Protein AF-A0A4U0H367-F1 (afdb_monomer)

Structure (mmCIF, N/CA/C/O backbone):
data_AF-A0A4U0H367-F1
#
_entry.id   AF-A0A4U0H367-F1
#
loop_
_atom_site.group_PDB
_atom_site.id
_atom_site.type_symbol
_atom_site.label_atom_id
_atom_site.label_alt_id
_atom_site.label_comp_id
_atom_site.label_asym_id
_atom_site.label_entity_id
_atom_site.label_seq_id
_atom_site.pdbx_PDB_ins_code
_atom_site.Cartn_x
_atom_site.Cartn_y
_atom_site.Cartn_z
_atom_site.occupancy
_atom_site.B_iso_or_equiv
_atom_site.auth_seq_id
_atom_site.auth_comp_id
_atom_site.auth_asym_id
_atom_site.auth_atom_id
_atom_site.pdbx_PDB_model_num
ATOM 1 N N . MET A 1 1 ? -7.160 -0.400 -4.058 1.00 61.91 1 MET A N 1
ATOM 2 C CA . MET A 1 1 ? -5.761 -0.245 -3.614 1.00 61.91 1 MET A CA 1
ATOM 3 C C . MET A 1 1 ? -5.530 -1.293 -2.558 1.00 61.91 1 MET A C 1
ATOM 5 O O . MET A 1 1 ? -6.478 -1.585 -1.842 1.00 61.91 1 MET A O 1
ATOM 9 N N . ASP A 1 2 ? -4.349 -1.895 -2.544 1.00 82.38 2 ASP A N 1
ATOM 10 C CA . ASP A 1 2 ? -4.017 -2.974 -1.615 1.00 82.38 2 ASP A CA 1
ATOM 11 C C . ASP A 1 2 ? -4.275 -2.581 -0.147 1.00 82.38 2 ASP A C 1
ATOM 13 O O . ASP A 1 2 ? -3.981 -1.441 0.242 1.00 82.38 2 ASP A O 1
ATOM 17 N N . GLY A 1 3 ? -4.864 -3.486 0.640 1.00 88.75 3 GLY A N 1
ATOM 18 C CA . GLY A 1 3 ? -5.212 -3.212 2.035 1.00 88.75 3 GLY A CA 1
ATOM 19 C C . GLY A 1 3 ? -6.108 -4.259 2.697 1.00 88.75 3 GLY A C 1
ATOM 20 O O . GLY A 1 3 ? -6.682 -5.137 2.052 1.00 88.75 3 GLY A O 1
ATOM 21 N N . ILE A 1 4 ? -6.248 -4.141 4.018 1.00 93.19 4 ILE A N 1
ATOM 22 C CA . ILE A 1 4 ? -7.105 -5.003 4.840 1.00 93.19 4 ILE A CA 1
ATOM 23 C C . ILE A 1 4 ? -8.343 -4.205 5.217 1.00 93.19 4 ILE A C 1
ATOM 25 O O . ILE A 1 4 ? -8.232 -3.071 5.674 1.00 93.19 4 ILE A O 1
ATOM 29 N N . TYR A 1 5 ? -9.514 -4.801 5.057 1.00 94.69 5 TYR A N 1
ATOM 30 C CA . TYR A 1 5 ? -10.788 -4.124 5.219 1.00 94.69 5 TYR A CA 1
ATOM 31 C C . TYR A 1 5 ? -11.747 -4.938 6.080 1.00 94.69 5 TYR A C 1
ATOM 33 O O . TYR A 1 5 ? -11.637 -6.157 6.216 1.00 94.69 5 TYR A O 1
ATOM 41 N N . GLY A 1 6 ? -12.705 -4.232 6.664 1.00 94.81 6 GLY A N 1
ATOM 42 C CA . GLY A 1 6 ? -13.828 -4.816 7.379 1.00 94.81 6 GLY A CA 1
ATOM 43 C C . GLY A 1 6 ? -15.004 -3.855 7.420 1.00 94.81 6 GLY A C 1
ATOM 44 O O . GLY A 1 6 ? -14.951 -2.752 6.873 1.00 94.81 6 GLY A O 1
ATOM 45 N N . VAL A 1 7 ? -16.067 -4.264 8.097 1.00 95.81 7 VAL A N 1
ATOM 46 C CA . VAL A 1 7 ? -17.251 -3.446 8.349 1.00 95.81 7 VAL A CA 1
ATOM 47 C C . VAL A 1 7 ? -17.346 -3.147 9.837 1.00 95.81 7 VAL A C 1
ATOM 49 O O . VAL A 1 7 ? -17.486 -4.061 10.649 1.00 95.81 7 VAL A O 1
ATOM 52 N N . TRP A 1 8 ? -17.321 -1.859 10.178 1.00 95.81 8 TRP A N 1
ATOM 53 C CA . TRP A 1 8 ? -17.529 -1.343 11.530 1.00 95.81 8 TRP A CA 1
ATOM 54 C C . TRP A 1 8 ? -18.630 -0.283 11.506 1.00 95.81 8 TRP A C 1
ATOM 56 O O . TRP A 1 8 ? -18.635 0.603 10.650 1.00 95.81 8 TRP A O 1
ATOM 66 N N . SER A 1 9 ? -19.601 -0.387 12.418 1.00 94.12 9 SER A N 1
ATOM 67 C CA . SER A 1 9 ? -20.759 0.523 12.485 1.00 94.12 9 SER A CA 1
ATOM 68 C C . SER A 1 9 ? -21.473 0.728 11.132 1.00 94.12 9 SER A C 1
ATOM 70 O O . SER A 1 9 ? -21.895 1.831 10.789 1.00 94.12 9 SER A O 1
ATOM 72 N N . GLY A 1 10 ? -21.582 -0.342 10.334 1.00 93.94 10 GLY A N 1
ATOM 73 C CA . GLY A 1 10 ? -22.240 -0.331 9.020 1.00 93.94 10 GLY A CA 1
ATOM 74 C C . GLY A 1 10 ? -21.447 0.341 7.892 1.00 93.94 10 GLY A C 1
ATOM 75 O O . GLY A 1 10 ? -22.004 0.566 6.820 1.00 93.94 10 GLY A O 1
ATOM 76 N N . ARG A 1 11 ? -20.167 0.670 8.105 1.00 93.38 11 ARG A N 1
ATOM 77 C CA . ARG A 1 11 ? -19.292 1.303 7.107 1.00 93.38 11 ARG A CA 1
ATOM 78 C C . ARG A 1 11 ? -18.082 0.421 6.832 1.00 93.38 11 ARG A C 1
ATOM 80 O O . ARG A 1 11 ? -17.543 -0.186 7.754 1.00 93.38 11 ARG A O 1
ATOM 87 N N . VAL A 1 12 ? -17.648 0.388 5.574 1.00 94.25 12 VAL A N 1
ATOM 88 C CA . VAL A 1 12 ? -16.370 -0.231 5.207 1.00 94.25 12 VAL A CA 1
ATOM 89 C C . VAL A 1 12 ? -15.244 0.635 5.762 1.00 94.25 12 VAL A C 1
ATOM 91 O O . VAL A 1 12 ? -15.233 1.848 5.553 1.00 94.25 12 VAL A O 1
ATOM 94 N N . VAL A 1 13 ? -14.321 0.006 6.479 1.00 94.88 13 VAL A N 1
ATOM 95 C CA . VAL A 1 13 ? -13.157 0.638 7.102 1.00 94.88 13 VAL A CA 1
ATOM 96 C C . VAL A 1 13 ? -11.895 -0.112 6.705 1.00 94.88 13 VAL A C 1
ATOM 98 O O . VAL A 1 13 ? -11.915 -1.335 6.565 1.00 94.88 13 VAL A O 1
ATOM 101 N N . GLU A 1 14 ? -10.797 0.619 6.536 1.00 95.19 14 GLU A N 1
ATOM 102 C CA . GLU A 1 14 ? -9.470 0.027 6.381 1.00 95.19 14 GLU A CA 1
ATOM 103 C C . GLU A 1 14 ? -8.886 -0.293 7.763 1.00 95.19 14 GLU A C 1
ATOM 105 O O . GLU A 1 14 ? -9.100 0.433 8.737 1.00 95.19 14 GLU A O 1
ATOM 110 N N . LEU A 1 15 ? -8.151 -1.394 7.856 1.00 95.25 15 LEU A N 1
ATOM 111 C CA . LEU A 1 15 ? -7.516 -1.896 9.063 1.00 95.25 15 LEU A CA 1
ATOM 112 C C . LEU A 1 15 ? -6.001 -1.807 8.924 1.00 95.25 15 LEU A C 1
ATOM 114 O O . LEU A 1 15 ? -5.425 -2.211 7.919 1.00 95.25 15 LEU A O 1
ATOM 118 N N . GLN A 1 16 ? -5.328 -1.352 9.981 1.00 92.56 16 GLN A N 1
ATOM 119 C CA . GLN A 1 16 ? -3.865 -1.258 9.991 1.00 92.56 16 GLN A CA 1
ATOM 120 C C . GLN A 1 16 ? -3.186 -2.627 9.861 1.00 92.56 16 GLN A C 1
ATOM 122 O O . GLN A 1 16 ? -2.077 -2.734 9.343 1.00 92.56 16 GLN A O 1
ATOM 127 N N . ARG A 1 17 ? -3.807 -3.662 10.426 1.00 89.25 17 ARG A N 1
ATOM 128 C CA . ARG A 1 17 ? -3.300 -5.032 10.431 1.00 89.25 17 ARG A CA 1
ATOM 129 C C . ARG A 1 17 ? -4.451 -6.010 10.593 1.00 89.25 17 ARG A C 1
ATOM 131 O O . ARG A 1 17 ? -5.453 -5.686 11.225 1.00 89.25 17 ARG A O 1
ATOM 138 N N . ARG A 1 18 ? -4.235 -7.231 10.108 1.00 86.00 18 ARG A N 1
ATOM 139 C CA . ARG A 1 18 ? -5.167 -8.351 10.267 1.00 86.00 18 ARG A CA 1
ATOM 140 C C . ARG A 1 18 ? -5.323 -8.763 11.726 1.00 86.00 18 ARG A C 1
ATOM 142 O O . ARG A 1 18 ? -6.430 -9.016 12.180 1.00 86.00 18 ARG A O 1
ATOM 149 N N . THR A 1 19 ? -4.204 -8.890 12.438 1.00 88.31 19 THR A N 1
ATOM 150 C CA . THR A 1 19 ? -4.210 -9.519 13.760 1.00 88.31 19 THR A CA 1
ATOM 151 C C . THR A 1 19 ? -4.570 -8.504 14.846 1.00 88.31 19 THR A C 1
ATOM 153 O O . THR A 1 19 ? -3.893 -7.474 14.967 1.00 88.31 19 THR A O 1
ATOM 156 N N . PRO A 1 20 ? -5.588 -8.790 15.669 1.00 90.50 20 PRO A N 1
ATOM 157 C CA . PRO A 1 20 ? -5.940 -7.952 16.801 1.00 90.50 20 PRO A CA 1
ATOM 158 C C . PRO A 1 20 ? -4.826 -7.948 17.854 1.00 90.50 20 PRO A C 1
ATOM 160 O O . PRO A 1 20 ? -4.043 -8.888 17.992 1.00 90.50 20 PRO A O 1
ATOM 163 N N . TYR A 1 21 ? -4.752 -6.869 18.628 1.00 90.81 21 TYR A N 1
ATOM 164 C CA . TYR A 1 21 ? -3.859 -6.753 19.778 1.00 90.81 21 TYR A CA 1
ATOM 165 C C . TYR A 1 21 ? -4.680 -6.441 21.011 1.00 90.81 21 TYR A C 1
ATOM 167 O O . TYR A 1 21 ? -5.392 -5.439 21.045 1.00 90.81 21 TYR A O 1
ATOM 175 N N . LEU A 1 22 ? -4.580 -7.313 22.015 1.00 92.94 22 LEU A N 1
ATOM 176 C CA . LEU A 1 22 ? -5.389 -7.235 23.233 1.00 92.94 22 LEU A CA 1
ATOM 177 C C . LEU A 1 22 ? -6.902 -7.166 22.921 1.00 92.94 22 LEU A C 1
ATOM 179 O O . LEU A 1 22 ? -7.621 -6.361 23.508 1.00 92.94 22 LEU A O 1
ATOM 183 N N . GLY A 1 23 ? -7.363 -7.981 21.960 1.00 93.81 23 GLY A N 1
ATOM 184 C CA . GLY A 1 23 ? -8.768 -8.057 21.527 1.00 93.81 23 GLY A CA 1
ATOM 185 C C . GLY A 1 23 ? -9.266 -6.839 20.743 1.00 93.81 23 GLY A C 1
ATOM 186 O O . GLY A 1 23 ? -10.474 -6.633 20.622 1.00 93.81 23 GLY A O 1
ATOM 187 N N . LYS A 1 24 ? -8.353 -5.986 20.258 1.00 96.31 24 LYS A N 1
ATOM 188 C CA . LYS A 1 24 ? -8.688 -4.774 19.505 1.00 96.31 24 LYS A CA 1
ATOM 189 C C . LYS A 1 24 ? -8.059 -4.762 18.124 1.00 96.31 24 LYS A C 1
ATOM 191 O O . LYS A 1 24 ? -6.879 -5.086 17.960 1.00 96.31 24 LYS A O 1
ATOM 196 N N . LEU A 1 25 ? -8.832 -4.285 17.160 1.00 96.50 25 LEU A N 1
ATOM 197 C CA . LEU A 1 25 ? -8.364 -3.912 15.835 1.00 96.50 25 LEU A CA 1
ATOM 198 C C . LEU A 1 25 ? -8.125 -2.401 15.777 1.00 96.50 25 LEU A C 1
ATOM 200 O O . LEU A 1 25 ? -8.721 -1.626 16.527 1.00 96.50 25 LEU A O 1
ATOM 204 N N . THR A 1 26 ? -7.228 -1.985 14.888 1.00 97.06 26 THR A N 1
ATOM 205 C CA . THR A 1 26 ? -6.993 -0.566 14.605 1.00 97.06 26 THR A CA 1
ATOM 206 C C . THR A 1 26 ? -7.577 -0.252 13.239 1.00 97.06 26 THR A C 1
ATOM 208 O O . THR A 1 26 ? -7.031 -0.711 12.234 1.00 97.06 26 THR A O 1
ATOM 211 N N . ILE A 1 27 ? -8.661 0.522 13.210 1.00 96.81 27 ILE A N 1
ATOM 212 C CA . ILE A 1 27 ? -9.196 1.097 11.973 1.00 96.81 27 ILE A CA 1
ATOM 213 C C . ILE A 1 27 ? -8.391 2.346 11.619 1.00 96.81 27 ILE A C 1
ATOM 215 O O . ILE A 1 27 ? -7.938 3.062 12.517 1.00 96.81 27 ILE A O 1
ATOM 219 N N . ILE A 1 28 ? -8.178 2.583 10.328 1.00 95.38 28 ILE A N 1
ATOM 220 C CA . ILE A 1 28 ? -7.350 3.676 9.820 1.00 95.38 28 ILE A CA 1
ATOM 221 C C . ILE A 1 28 ? -8.043 4.440 8.694 1.00 95.38 28 ILE A C 1
ATOM 223 O O . ILE A 1 28 ? -8.869 3.899 7.963 1.00 95.38 28 ILE A O 1
ATOM 227 N N . GLN A 1 29 ? -7.666 5.705 8.556 1.00 93.19 29 GLN A N 1
ATOM 228 C CA . GLN A 1 29 ? -7.949 6.538 7.396 1.00 93.19 29 GLN A CA 1
ATOM 229 C C . GLN A 1 29 ? -6.702 7.367 7.100 1.00 93.19 29 GLN A C 1
ATOM 231 O O . GLN A 1 29 ? -6.219 8.100 7.964 1.00 93.19 29 GLN A O 1
ATOM 236 N N . ASP A 1 30 ? -6.178 7.253 5.885 1.00 90.12 30 ASP A N 1
ATOM 237 C CA . ASP A 1 30 ? -5.068 8.084 5.434 1.00 90.12 30 A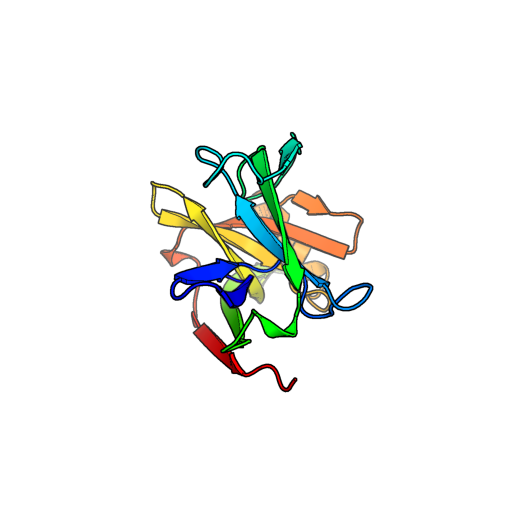SP A CA 1
ATOM 238 C C . ASP A 1 30 ? -5.616 9.369 4.792 1.00 90.12 30 ASP A C 1
ATOM 240 O O . ASP A 1 30 ? -6.363 9.328 3.814 1.00 90.12 30 ASP A O 1
ATOM 244 N N . GLY A 1 31 ? -5.241 10.511 5.368 1.00 86.62 31 GLY A N 1
ATOM 245 C CA . GLY A 1 31 ? -5.568 11.840 4.862 1.00 86.62 31 GLY A CA 1
ATOM 246 C C . GLY A 1 31 ? -6.980 12.318 5.194 1.00 86.62 31 GLY A C 1
ATOM 247 O O . GLY A 1 31 ? -7.763 11.651 5.875 1.00 86.62 31 GLY A O 1
ATOM 248 N N . GLY A 1 32 ? -7.287 13.514 4.685 1.00 87.50 32 GLY A N 1
ATOM 249 C CA . GLY A 1 32 ? -8.522 14.223 5.004 1.00 87.50 32 GLY A CA 1
ATOM 250 C C . GLY A 1 32 ? -8.554 14.721 6.448 1.00 87.50 32 GLY A C 1
ATOM 251 O O . GLY A 1 32 ? -7.519 14.876 7.089 1.00 87.50 32 GLY A O 1
ATOM 252 N N . GLU A 1 33 ? -9.763 14.989 6.929 1.00 90.38 33 GLU A N 1
ATOM 253 C CA . GLU A 1 33 ? -10.023 15.312 8.330 1.00 90.38 33 GLU A CA 1
ATOM 254 C C . GLU A 1 33 ? -10.338 14.031 9.120 1.00 90.38 33 GLU A C 1
ATOM 256 O O . GLU A 1 33 ? -10.884 13.074 8.547 1.00 90.38 33 GLU A O 1
ATOM 261 N N . PRO A 1 34 ? -10.052 14.000 10.436 1.00 90.25 34 PRO A N 1
ATOM 262 C CA . PRO A 1 34 ? -10.440 12.883 11.282 1.00 90.25 34 PRO A CA 1
ATOM 263 C C . PRO A 1 34 ? -11.965 12.674 11.220 1.00 90.25 34 PRO A C 1
ATOM 265 O O . PRO A 1 34 ? -12.718 13.645 11.334 1.00 90.25 34 PRO A O 1
ATOM 268 N N . PRO A 1 35 ? -12.448 11.423 11.079 1.00 90.06 35 PRO A N 1
ATOM 269 C CA . PRO A 1 35 ? -13.882 11.145 10.952 1.00 90.06 35 PRO A CA 1
ATOM 270 C C . PRO A 1 35 ? -14.733 11.646 12.125 1.00 90.06 35 PRO A C 1
ATOM 272 O O . PRO A 1 35 ? -15.900 11.993 11.936 1.00 90.06 35 PRO A O 1
ATOM 275 N N . SER A 1 36 ? -14.160 11.653 13.330 1.00 90.19 36 SER A N 1
ATOM 276 C CA . SER A 1 36 ? -14.816 12.067 14.571 1.00 90.19 36 SER A CA 1
ATOM 277 C C . SER A 1 36 ? -13.786 12.329 15.690 1.00 90.19 36 SER A C 1
ATOM 279 O O . SER A 1 36 ? -12.629 11.919 15.560 1.00 90.19 36 SER A O 1
ATOM 281 N N . PRO A 1 37 ? -14.159 13.030 16.783 1.00 92.69 37 PRO A N 1
ATOM 282 C CA . PRO A 1 37 ? -13.217 13.486 17.817 1.00 92.69 37 PRO A CA 1
ATOM 283 C C . PRO A 1 37 ? -12.465 12.385 18.577 1.00 92.69 37 PRO A C 1
ATOM 285 O O . PRO A 1 37 ? -11.433 12.656 19.182 1.00 92.69 37 PRO A O 1
ATOM 288 N N . GLU A 1 38 ? -12.980 11.157 18.590 1.00 94.38 38 GLU A N 1
ATOM 289 C CA . GLU A 1 38 ? -12.340 10.000 19.221 1.00 94.38 38 GLU A CA 1
ATOM 290 C C . GLU A 1 38 ? -11.145 9.447 18.429 1.00 94.38 38 GLU A C 1
ATOM 292 O O . GLU A 1 38 ? -10.361 8.662 18.969 1.00 94.38 38 GLU A O 1
ATOM 297 N N . TRP A 1 39 ? -10.986 9.847 17.165 1.00 96.44 39 TRP A N 1
ATOM 298 C CA . TRP A 1 39 ? -9.864 9.422 16.337 1.00 96.44 39 TRP A CA 1
ATOM 299 C C . TRP A 1 39 ? -8.587 10.149 16.737 1.00 96.44 39 TRP A C 1
ATOM 301 O O . TRP A 1 39 ? -8.550 11.363 16.927 1.00 96.44 39 TRP A O 1
ATOM 311 N N . SER A 1 40 ? -7.505 9.387 16.821 1.00 96.81 40 SER A N 1
ATOM 312 C CA . SER A 1 40 ? -6.162 9.918 17.025 1.00 96.81 40 SER A CA 1
ATOM 313 C C . SER A 1 40 ? -5.468 10.139 15.682 1.00 96.81 40 SER A C 1
ATOM 315 O O . SER A 1 40 ? -5.750 9.437 14.714 1.00 96.81 40 SER A O 1
ATOM 317 N N . THR A 1 41 ? -4.528 11.084 15.625 1.00 95.56 41 THR A N 1
ATOM 318 C CA . THR A 1 41 ? -3.774 11.410 14.403 1.00 95.56 41 THR A CA 1
ATOM 319 C C . THR A 1 41 ? -2.288 11.147 14.607 1.00 95.56 41 THR A C 1
ATOM 321 O O . THR A 1 41 ? -1.713 11.547 15.618 1.00 95.56 41 THR A O 1
ATOM 324 N N . LEU A 1 42 ? -1.668 10.488 13.631 1.00 93.31 42 LEU A N 1
ATOM 325 C CA . LEU A 1 42 ? -0.220 10.372 13.491 1.00 93.31 42 LEU A CA 1
ATOM 326 C C . LEU A 1 42 ? 0.231 11.123 12.242 1.00 93.31 42 LEU A C 1
ATOM 328 O O . LEU A 1 42 ? -0.441 11.090 11.209 1.00 93.31 42 LEU A O 1
ATOM 332 N N . GLU A 1 43 ? 1.394 11.757 12.345 1.00 92.31 43 GLU A N 1
ATOM 333 C CA . GLU A 1 43 ? 2.078 12.390 11.227 1.00 92.31 43 GLU A CA 1
ATOM 334 C C . GLU A 1 43 ? 3.306 11.563 10.846 1.00 92.31 43 GLU A C 1
ATOM 336 O O . GLU A 1 43 ? 4.172 11.260 11.669 1.00 92.31 43 GLU A O 1
ATOM 341 N N . PHE A 1 44 ? 3.362 11.193 9.576 1.00 87.38 44 PHE A N 1
ATOM 342 C CA . PHE A 1 44 ? 4.417 10.408 8.967 1.00 87.38 44 PHE A CA 1
ATOM 343 C C . PHE A 1 44 ? 4.901 11.151 7.715 1.00 87.38 44 PHE A C 1
ATOM 345 O O . PHE A 1 44 ? 4.357 10.937 6.630 1.00 87.38 44 PHE A O 1
ATOM 352 N N . PRO A 1 45 ? 5.908 12.031 7.830 1.00 76.50 45 PRO A N 1
ATOM 353 C CA . PRO A 1 45 ? 6.269 12.960 6.757 1.00 76.50 45 PRO A CA 1
ATOM 35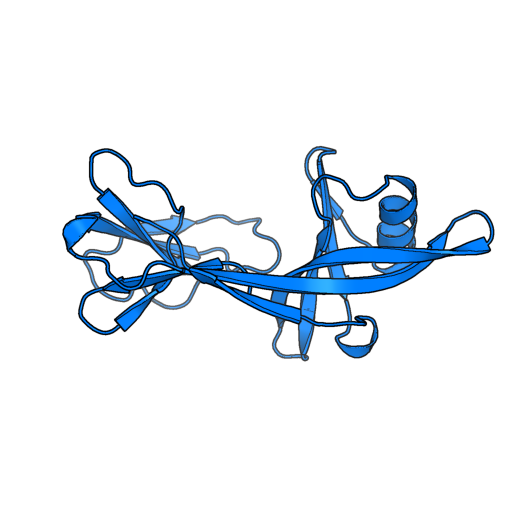4 C C . PRO A 1 45 ? 6.725 12.270 5.461 1.00 76.50 45 PRO A C 1
ATOM 356 O O . PRO A 1 45 ? 6.565 12.833 4.385 1.00 76.50 45 PRO A O 1
ATOM 359 N N . ASN A 1 46 ? 7.234 11.036 5.547 1.00 78.19 46 ASN A N 1
ATOM 360 C CA . ASN A 1 46 ? 7.792 10.297 4.415 1.00 78.19 46 ASN A CA 1
ATOM 361 C C . ASN A 1 46 ? 7.013 8.998 4.178 1.00 78.19 46 ASN A C 1
ATOM 363 O O . ASN A 1 46 ? 7.472 7.916 4.548 1.00 78.19 46 ASN A O 1
ATOM 367 N N . ARG A 1 47 ? 5.813 9.097 3.594 1.00 82.38 47 ARG A N 1
ATOM 368 C CA . ARG A 1 47 ? 5.019 7.925 3.204 1.00 82.38 47 ARG A CA 1
ATOM 369 C C . ARG A 1 47 ? 4.803 7.883 1.705 1.00 82.38 47 ARG A C 1
ATOM 371 O O . ARG A 1 47 ? 4.058 8.679 1.144 1.00 82.38 47 ARG A O 1
ATOM 378 N N . PHE A 1 48 ? 5.436 6.910 1.068 1.00 87.31 48 PHE A N 1
ATOM 379 C CA . PHE A 1 48 ? 5.259 6.685 -0.353 1.00 87.31 48 PHE A CA 1
ATOM 380 C C . PHE A 1 48 ? 3.811 6.282 -0.679 1.00 87.31 48 PHE A C 1
ATOM 382 O O . PHE A 1 48 ? 3.207 5.478 0.032 1.00 87.31 48 PHE A O 1
ATOM 389 N N . GLY A 1 49 ? 3.237 6.879 -1.729 1.00 83.12 49 GLY A N 1
ATOM 390 C CA . GLY A 1 49 ? 1.877 6.582 -2.197 1.00 83.12 49 GLY A CA 1
ATOM 391 C C . GLY A 1 49 ? 0.751 6.884 -1.195 1.00 83.12 49 GLY A C 1
ATOM 392 O O . GLY A 1 49 ? -0.383 6.463 -1.408 1.00 83.12 49 GLY A O 1
ATOM 393 N N . ARG A 1 50 ? 1.028 7.575 -0.082 1.00 83.50 50 ARG A N 1
ATOM 394 C CA . ARG A 1 50 ? 0.058 7.839 0.992 1.00 83.50 50 ARG A CA 1
ATOM 395 C C . ARG A 1 50 ? 0.221 9.265 1.512 1.00 83.50 50 ARG A C 1
ATOM 397 O O . ARG A 1 50 ? 1.254 9.900 1.335 1.00 83.50 50 ARG A O 1
ATOM 404 N N . THR A 1 51 ? -0.804 9.775 2.181 1.00 85.31 51 THR A N 1
ATOM 405 C CA . THR A 1 51 ? -0.755 11.100 2.807 1.00 85.31 51 THR A CA 1
ATOM 406 C C . THR A 1 51 ? 0.111 11.087 4.075 1.00 85.31 51 THR A C 1
ATOM 408 O O . THR A 1 51 ? 0.195 10.052 4.751 1.00 85.31 51 THR A O 1
ATOM 411 N N . PRO A 1 52 ? 0.692 12.238 4.468 1.00 87.19 52 PRO A N 1
ATOM 412 C CA . PRO A 1 52 ? 1.455 12.344 5.712 1.00 87.19 52 PRO A CA 1
ATOM 413 C C . PRO A 1 52 ? 0.625 12.050 6.962 1.00 87.19 52 PRO A C 1
ATOM 415 O O . PRO A 1 52 ? 1.138 11.524 7.944 1.00 87.19 52 PRO A O 1
ATOM 418 N N . PHE A 1 53 ? -0.671 12.356 6.926 1.00 91.44 53 PHE A N 1
ATOM 419 C CA . PHE A 1 53 ? -1.569 12.144 8.053 1.00 91.44 53 PHE A CA 1
ATOM 420 C C . PHE A 1 53 ? -2.242 10.779 7.979 1.00 91.44 53 PHE A C 1
ATOM 422 O O . PHE A 1 53 ? -2.784 10.400 6.937 1.00 91.44 53 PHE A O 1
ATOM 429 N N . ARG A 1 54 ? -2.228 10.072 9.109 1.00 93.56 54 ARG A N 1
ATOM 430 C CA . ARG A 1 54 ? -3.023 8.871 9.359 1.00 93.56 54 ARG A CA 1
ATOM 431 C C . ARG A 1 54 ? -3.884 9.094 10.588 1.00 93.56 54 ARG A C 1
ATOM 433 O O . ARG A 1 54 ? -3.358 9.290 11.684 1.00 93.56 54 ARG A O 1
ATOM 440 N N . HIS A 1 55 ? -5.189 8.989 10.415 1.00 95.88 55 HIS A N 1
ATOM 441 C CA . HIS A 1 55 ? -6.139 8.919 11.512 1.00 95.88 55 HIS A CA 1
ATOM 442 C C . HIS A 1 55 ? -6.361 7.459 11.887 1.00 95.88 55 HIS A C 1
ATOM 444 O O . HIS A 1 55 ? -6.427 6.596 11.010 1.00 95.88 55 HIS A O 1
ATOM 450 N N . TYR A 1 56 ? -6.466 7.168 13.180 1.00 96.75 56 TYR A N 1
ATOM 451 C CA . TYR A 1 56 ? -6.735 5.820 13.661 1.00 96.75 56 TYR A CA 1
ATOM 452 C C . TYR A 1 56 ? -7.657 5.795 14.880 1.00 96.75 56 TYR A C 1
ATOM 454 O O . TYR A 1 56 ? -7.681 6.725 15.690 1.00 96.75 56 TYR A O 1
ATOM 462 N N . LEU A 1 57 ? -8.382 4.688 15.024 1.00 97.00 57 LEU A N 1
ATOM 463 C CA . LEU A 1 57 ? -9.212 4.386 16.186 1.00 97.00 57 LEU A CA 1
ATOM 464 C C . LEU A 1 57 ? -9.051 2.907 16.559 1.00 97.00 57 LEU A C 1
ATOM 466 O O . LEU A 1 57 ? -8.970 2.033 15.696 1.00 97.00 57 LEU A O 1
ATOM 470 N N . HIS A 1 58 ? -8.990 2.617 17.858 1.00 96.94 58 HIS A N 1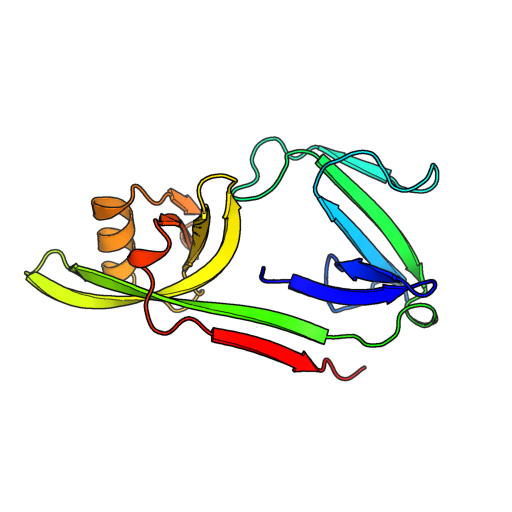
ATOM 471 C CA . HIS A 1 58 ? -8.982 1.243 18.355 1.00 96.94 58 HIS A CA 1
ATOM 472 C C . HIS A 1 58 ? -10.400 0.797 18.688 1.00 96.94 58 HIS A C 1
ATOM 474 O O . HIS A 1 58 ? -11.040 1.387 19.558 1.00 96.94 58 HIS A O 1
ATOM 480 N N . VAL A 1 59 ? -10.847 -0.285 18.061 1.00 96.38 59 VAL A N 1
ATOM 481 C CA . VAL A 1 59 ? -12.188 -0.852 18.250 1.00 96.38 59 VAL A CA 1
ATOM 482 C C . VAL A 1 59 ? -12.081 -2.306 18.711 1.00 96.38 59 VAL A C 1
ATOM 484 O O . VAL A 1 59 ? -11.111 -2.982 18.349 1.00 96.38 59 VAL A O 1
ATOM 487 N N . PRO A 1 60 ? -13.017 -2.813 19.533 1.00 96.56 60 PRO A N 1
ATOM 488 C CA . PRO A 1 60 ? -13.084 -4.238 19.835 1.00 96.56 60 PRO A CA 1
ATOM 489 C C . PRO A 1 60 ? -13.184 -5.061 18.549 1.00 96.56 60 PRO A C 1
ATOM 491 O O . PRO A 1 60 ? -13.941 -4.713 17.646 1.00 96.56 60 PRO A O 1
ATOM 494 N N . GLU A 1 61 ? -12.447 -6.168 18.466 1.00 94.88 61 GLU A N 1
ATOM 495 C CA . GLU A 1 61 ? -12.493 -7.043 17.284 1.00 94.88 61 GLU A CA 1
ATOM 496 C C . GLU A 1 61 ? -13.907 -7.569 17.007 1.00 94.88 61 GLU A C 1
ATOM 498 O O . GLU A 1 61 ? -14.306 -7.692 15.856 1.00 94.88 61 GLU A O 1
ATOM 503 N N . SER A 1 62 ? -14.698 -7.786 18.064 1.00 94.75 62 SER A N 1
ATOM 504 C CA . SER A 1 62 ? -16.076 -8.271 17.980 1.00 94.75 62 SER A CA 1
ATOM 505 C C . SER A 1 62 ? -17.048 -7.275 17.342 1.00 94.75 62 SER A C 1
ATOM 507 O O . SER A 1 62 ? -18.177 -7.647 17.036 1.00 94.75 62 SER A O 1
ATOM 509 N N . GLU A 1 63 ? -16.652 -6.011 17.178 1.00 96.12 63 GLU A N 1
ATOM 510 C CA . GLU A 1 63 ? -17.446 -4.987 16.487 1.00 96.12 63 GLU A CA 1
ATOM 511 C C . GLU A 1 63 ? -17.124 -4.889 14.992 1.00 96.12 63 GLU A C 1
ATOM 513 O O . GLU A 1 63 ? -17.797 -4.153 14.266 1.00 96.12 63 GLU A O 1
ATOM 518 N N . VAL A 1 64 ? -16.097 -5.604 14.527 1.00 95.12 64 VAL A N 1
ATOM 519 C CA . VAL A 1 64 ? -15.687 -5.621 13.125 1.00 95.12 64 VAL A CA 1
ATOM 520 C C . VAL A 1 64 ? -16.122 -6.937 12.496 1.00 95.12 64 VAL A C 1
ATOM 522 O O . VAL A 1 64 ? -15.850 -8.020 13.004 1.00 95.12 64 VAL A O 1
ATOM 525 N N . SER A 1 65 ? -16.810 -6.838 11.367 1.00 94.44 65 SER A N 1
ATOM 526 C CA . SER A 1 65 ? -17.283 -7.984 10.584 1.00 94.44 65 SER A CA 1
ATOM 527 C C . SER A 1 65 ? -16.739 -7.927 9.159 1.00 94.44 65 SER A C 1
ATOM 529 O O . SER A 1 65 ? -16.084 -6.952 8.797 1.00 94.44 65 SER A O 1
ATOM 531 N N . ASP A 1 66 ? -17.003 -8.962 8.356 1.00 93.06 66 ASP A N 1
ATOM 532 C CA . ASP A 1 66 ? -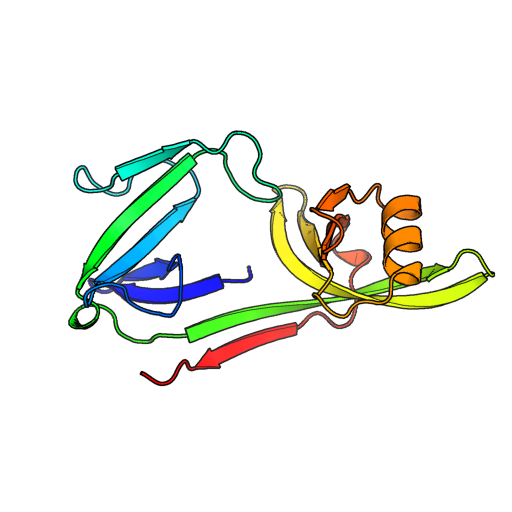16.621 -9.008 6.937 1.00 93.06 66 ASP A CA 1
ATOM 533 C C . ASP A 1 66 ? -15.122 -8.735 6.710 1.00 93.06 66 ASP A C 1
ATOM 535 O O . ASP A 1 66 ? -14.750 -7.899 5.892 1.00 93.06 66 ASP A O 1
ATOM 539 N N . LEU A 1 67 ? -14.249 -9.383 7.490 1.00 92.75 67 LEU A N 1
ATOM 540 C CA . LEU A 1 67 ? -12.802 -9.196 7.374 1.00 92.75 67 LEU A CA 1
ATOM 541 C C . LEU A 1 67 ? -12.275 -9.802 6.072 1.00 92.75 67 LEU A C 1
ATOM 543 O O . LEU A 1 67 ? -12.370 -11.007 5.844 1.00 92.75 67 LEU A O 1
ATOM 547 N N . HIS A 1 68 ? -11.650 -8.969 5.251 1.00 92.50 68 HIS A N 1
ATOM 548 C CA . HIS A 1 68 ? -11.068 -9.382 3.982 1.00 92.50 68 HIS A CA 1
ATOM 549 C C . HIS A 1 68 ? -9.829 -8.558 3.648 1.00 92.50 68 HIS A C 1
ATOM 551 O O . HIS A 1 68 ? -9.622 -7.454 4.145 1.00 92.50 68 HIS A O 1
ATOM 557 N N . GLU A 1 69 ? -8.996 -9.103 2.779 1.00 91.62 69 GLU A N 1
ATOM 558 C CA . GLU A 1 69 ? -7.859 -8.419 2.181 1.00 91.62 69 GLU A CA 1
ATOM 559 C C . GLU A 1 69 ? -8.171 -8.171 0.708 1.00 91.62 69 GLU A C 1
ATOM 561 O O . GLU A 1 69 ? -8.705 -9.044 0.021 1.00 91.62 69 GLU A O 1
ATOM 566 N N . ILE A 1 70 ? -7.882 -6.969 0.223 1.00 90.75 70 ILE A N 1
ATOM 567 C CA . ILE A 1 70 ? -7.894 -6.669 -1.203 1.00 90.75 70 ILE A CA 1
ATOM 568 C C . ILE A 1 70 ? -6.443 -6.638 -1.637 1.00 90.75 70 ILE A C 1
ATOM 570 O O . ILE A 1 70 ? -5.746 -5.703 -1.269 1.00 90.75 70 ILE A O 1
ATOM 574 N N . ALA A 1 71 ? -6.028 -7.611 -2.444 1.00 90.56 71 ALA A N 1
ATOM 575 C CA . ALA A 1 71 ? -4.711 -7.637 -3.063 1.00 90.56 71 ALA A CA 1
ATOM 576 C C . ALA A 1 71 ? -4.804 -7.096 -4.492 1.00 90.56 71 ALA A C 1
ATOM 578 O O . ALA A 1 71 ? -5.554 -7.627 -5.315 1.00 90.56 71 ALA A O 1
ATOM 579 N N . ALA A 1 72 ? -4.057 -6.035 -4.802 1.00 92.81 72 ALA A N 1
ATOM 580 C CA . ALA A 1 72 ? -3.967 -5.483 -6.153 1.00 92.81 72 ALA A CA 1
ATOM 581 C C . ALA A 1 72 ? -2.553 -5.688 -6.700 1.00 92.81 72 ALA A C 1
ATOM 583 O O . ALA A 1 72 ? -1.590 -5.176 -6.136 1.00 92.81 72 ALA A O 1
ATOM 584 N N . THR A 1 73 ? -2.423 -6.439 -7.792 1.00 94.12 73 THR A N 1
ATOM 585 C CA . THR A 1 73 ? -1.122 -6.832 -8.348 1.00 94.12 73 THR A CA 1
ATOM 586 C C . THR A 1 73 ? -1.081 -6.679 -9.863 1.00 94.12 73 THR A C 1
ATOM 588 O O . THR A 1 73 ? -2.116 -6.607 -10.527 1.00 94.12 73 THR A O 1
ATOM 591 N N . GLY A 1 74 ? 0.128 -6.644 -10.413 1.00 95.19 74 GLY A N 1
ATOM 592 C CA . GLY A 1 74 ? 0.359 -6.704 -11.851 1.00 95.19 74 GLY A CA 1
ATOM 593 C C . GLY A 1 74 ? 1.830 -6.894 -12.182 1.00 95.19 74 GLY A C 1
ATOM 594 O O . GLY A 1 74 ? 2.648 -7.161 -11.296 1.00 95.19 74 GLY A O 1
ATOM 595 N N . TYR A 1 75 ? 2.150 -6.746 -13.463 1.00 96.69 75 TYR A N 1
ATOM 596 C CA . TYR A 1 75 ? 3.503 -6.898 -13.983 1.00 96.69 75 TYR A CA 1
ATOM 597 C C . TYR A 1 75 ? 3.940 -5.656 -14.746 1.00 96.69 75 TYR A C 1
ATOM 599 O O . TYR A 1 75 ? 3.176 -5.124 -15.552 1.00 96.69 75 TYR A O 1
ATOM 607 N N . VAL A 1 76 ? 5.182 -5.235 -14.525 1.00 96.62 76 VAL A N 1
ATOM 608 C CA . VAL A 1 76 ? 5.852 -4.193 -15.310 1.00 96.62 76 VAL A CA 1
ATOM 609 C C . VAL A 1 76 ? 6.818 -4.888 -16.277 1.00 96.62 76 VAL A C 1
ATOM 611 O O . VAL A 1 76 ? 7.808 -5.465 -15.816 1.00 96.62 76 VAL A O 1
ATOM 614 N N . PRO A 1 77 ? 6.532 -4.913 -17.592 1.00 96.38 77 PRO A N 1
ATOM 615 C CA . PRO A 1 77 ? 7.471 -5.400 -18.597 1.00 96.38 77 PRO A CA 1
ATOM 616 C C . PRO A 1 77 ? 8.669 -4.455 -18.692 1.00 96.38 77 PRO A C 1
ATOM 618 O O . PRO A 1 77 ? 8.486 -3.243 -18.767 1.00 96.38 77 PRO A O 1
ATOM 621 N N . LEU A 1 78 ? 9.880 -5.004 -18.678 1.00 95.38 78 LEU A N 1
ATOM 622 C CA . LEU A 1 78 ? 11.134 -4.248 -18.688 1.00 95.38 78 LEU A CA 1
ATOM 623 C C . LEU A 1 78 ? 12.179 -4.989 -19.524 1.00 95.38 78 LEU A C 1
ATOM 625 O O . LEU A 1 78 ? 12.026 -6.171 -19.835 1.00 95.38 78 LEU A O 1
ATOM 629 N N . THR A 1 79 ? 13.297 -4.318 -19.782 1.00 93.88 79 THR A N 1
ATOM 630 C CA . THR A 1 79 ? 14.517 -4.957 -20.284 1.00 93.88 79 THR A CA 1
ATOM 631 C C . THR A 1 79 ? 15.616 -4.868 -19.227 1.00 93.88 79 THR A C 1
ATOM 633 O O . THR A 1 79 ? 15.897 -3.789 -18.689 1.00 93.88 79 THR A O 1
ATOM 636 N N . ASP A 1 80 ? 16.253 -5.996 -18.918 1.00 91.75 80 ASP A N 1
ATOM 637 C CA . ASP A 1 80 ? 17.375 -6.031 -17.981 1.00 91.75 80 ASP A CA 1
ATOM 638 C C . ASP A 1 80 ? 18.652 -5.391 -18.567 1.00 91.75 80 ASP A C 1
ATOM 640 O O . ASP A 1 80 ? 18.717 -4.989 -19.732 1.00 91.75 80 ASP A O 1
ATOM 644 N N . SER A 1 81 ? 19.707 -5.276 -17.757 1.00 87.56 81 SER A N 1
ATOM 645 C CA . SER A 1 81 ? 20.983 -4.679 -18.186 1.00 87.56 81 SER A CA 1
ATOM 646 C C . SER A 1 81 ? 21.729 -5.486 -19.257 1.00 87.56 81 SER A C 1
ATOM 648 O O . SER A 1 81 ? 22.684 -4.980 -19.847 1.00 87.56 81 SER A O 1
ATOM 650 N N . THR A 1 82 ? 21.305 -6.723 -19.520 1.00 90.69 82 THR A N 1
ATOM 651 C CA . THR A 1 82 ? 21.874 -7.614 -20.537 1.00 90.69 82 THR A CA 1
ATOM 652 C C . THR A 1 82 ? 21.061 -7.642 -21.833 1.00 90.69 82 THR A C 1
ATOM 654 O O . THR A 1 82 ? 21.495 -8.260 -22.804 1.00 90.69 82 THR A O 1
ATOM 657 N N . GLY A 1 83 ? 19.932 -6.928 -21.885 1.00 90.06 83 GLY A N 1
ATOM 658 C CA . GLY A 1 83 ? 19.068 -6.851 -23.060 1.00 90.06 83 GLY A CA 1
ATOM 659 C C . GLY A 1 83 ? 17.983 -7.928 -23.118 1.00 90.06 83 GLY A C 1
ATOM 660 O O . GLY A 1 83 ? 17.384 -8.098 -24.177 1.00 90.06 83 GLY A O 1
ATOM 661 N N . HIS A 1 84 ? 17.731 -8.663 -22.030 1.00 93.75 84 HIS A N 1
ATOM 662 C CA . HIS A 1 84 ? 16.648 -9.645 -21.977 1.00 93.75 84 HIS A CA 1
ATOM 663 C C . HIS A 1 84 ? 15.345 -9.018 -21.485 1.00 93.75 84 HIS A C 1
ATOM 665 O O . HIS A 1 84 ? 15.338 -8.241 -20.527 1.00 93.75 84 HIS A O 1
ATOM 671 N N . ASP A 1 85 ? 14.239 -9.414 -22.112 1.00 95.56 85 ASP A N 1
ATOM 672 C CA . ASP A 1 85 ? 12.902 -9.047 -21.660 1.00 95.56 85 ASP A CA 1
ATOM 673 C C . ASP A 1 85 ? 12.566 -9.781 -20.358 1.00 95.56 85 ASP A C 1
ATOM 675 O O . ASP A 1 85 ? 12.687 -11.005 -20.253 1.00 95.56 85 ASP A O 1
ATOM 679 N N . ILE A 1 86 ? 12.123 -9.015 -19.367 1.00 95.19 86 ILE A N 1
ATOM 680 C CA . ILE A 1 86 ? 11.733 -9.485 -18.039 1.00 95.19 86 ILE A CA 1
ATOM 681 C C . ILE A 1 86 ? 10.385 -8.870 -17.647 1.00 95.19 86 ILE A C 1
ATOM 683 O O . ILE A 1 86 ? 9.920 -7.895 -18.239 1.00 95.19 86 I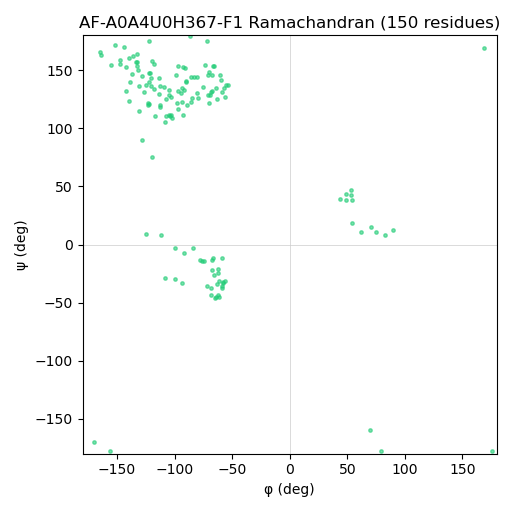LE A O 1
ATOM 687 N N . GLN A 1 87 ? 9.744 -9.435 -16.627 1.00 95.25 87 GLN A N 1
ATOM 688 C CA . GLN A 1 87 ? 8.509 -8.897 -16.060 1.00 95.25 87 GLN A CA 1
ATOM 689 C C . GLN A 1 87 ? 8.639 -8.824 -14.546 1.00 95.25 87 GLN A C 1
ATOM 691 O O . GLN A 1 87 ? 8.743 -9.857 -13.882 1.00 95.25 87 GLN A O 1
ATOM 696 N N . ALA A 1 88 ? 8.619 -7.606 -14.008 1.00 95.44 88 ALA A N 1
ATOM 697 C CA . ALA A 1 88 ? 8.682 -7.389 -12.574 1.00 95.44 88 ALA A CA 1
ATOM 698 C C . ALA A 1 88 ? 7.283 -7.469 -11.962 1.00 95.44 88 ALA A C 1
ATOM 700 O O . ALA A 1 88 ? 6.395 -6.708 -12.357 1.00 95.44 88 ALA A O 1
ATOM 701 N N . ARG A 1 89 ? 7.069 -8.365 -10.994 1.00 95.31 89 ARG A N 1
ATOM 702 C CA . ARG A 1 89 ? 5.791 -8.442 -10.276 1.00 95.31 89 ARG A CA 1
ATOM 703 C C . ARG A 1 89 ? 5.716 -7.371 -9.189 1.00 95.31 89 ARG A C 1
ATOM 705 O O . ARG A 1 89 ? 6.613 -7.249 -8.353 1.00 95.31 89 ARG A O 1
ATOM 712 N N . VAL A 1 90 ? 4.609 -6.632 -9.165 1.00 95.38 90 VAL A N 1
ATOM 713 C CA . VAL A 1 90 ? 4.405 -5.513 -8.237 1.00 95.38 90 VAL A CA 1
ATOM 714 C C . VAL A 1 90 ? 3.047 -5.564 -7.533 1.00 95.38 90 VAL A C 1
ATOM 716 O O . VAL A 1 90 ? 2.059 -6.049 -8.094 1.00 95.38 90 VAL A O 1
ATOM 719 N N . ASN A 1 91 ? 3.008 -5.036 -6.310 1.00 94.44 91 ASN A N 1
ATOM 720 C CA . ASN A 1 91 ? 1.790 -4.644 -5.604 1.00 94.44 91 ASN A CA 1
ATOM 721 C C . ASN A 1 91 ? 1.410 -3.218 -6.002 1.00 94.44 91 ASN A C 1
ATOM 723 O O . ASN A 1 91 ? 2.279 -2.367 -6.176 1.00 94.44 91 ASN A O 1
ATOM 727 N N . ILE A 1 92 ? 0.113 -2.944 -6.105 1.00 94.25 92 ILE A N 1
ATOM 728 C CA . ILE A 1 92 ? -0.430 -1.633 -6.462 1.00 94.25 92 ILE A CA 1
ATOM 729 C C . ILE A 1 92 ? -1.072 -1.024 -5.221 1.00 94.25 92 ILE A C 1
ATOM 731 O O . ILE A 1 92 ? -2.168 -1.406 -4.795 1.00 94.25 92 ILE A O 1
ATOM 735 N N . ILE A 1 93 ? -0.382 -0.044 -4.652 1.00 92.00 93 ILE A N 1
ATOM 736 C CA . ILE A 1 93 ? -0.717 0.509 -3.340 1.00 92.00 93 ILE A CA 1
ATOM 737 C C . ILE A 1 93 ? -1.500 1.817 -3.446 1.00 92.00 93 ILE A C 1
ATOM 739 O O . ILE A 1 93 ? -2.327 2.094 -2.576 1.00 92.00 93 ILE A O 1
ATOM 743 N N . ALA A 1 94 ? -1.296 2.603 -4.510 1.00 91.12 94 ALA A N 1
ATOM 744 C CA . ALA A 1 94 ? -2.030 3.845 -4.728 1.00 91.12 94 ALA A CA 1
ATOM 745 C C . ALA A 1 94 ? -2.181 4.239 -6.201 1.00 91.12 94 ALA A C 1
ATOM 747 O O . ALA A 1 94 ? -1.599 3.627 -7.092 1.00 91.12 94 ALA A O 1
ATOM 748 N N . GLN A 1 95 ? -2.985 5.271 -6.438 1.00 92.44 95 GLN A N 1
ATOM 749 C CA . GLN A 1 95 ? -3.205 5.919 -7.723 1.00 92.44 95 GLN A CA 1
ATOM 750 C C . GLN A 1 95 ? -3.329 7.421 -7.463 1.00 92.44 95 GLN A C 1
ATOM 752 O O . GLN A 1 95 ? -4.045 7.814 -6.539 1.00 92.44 95 GLN A O 1
ATOM 757 N N . ASP A 1 96 ? -2.615 8.238 -8.233 1.00 90.06 96 ASP A N 1
ATOM 758 C CA . ASP A 1 96 ? -2.705 9.696 -8.138 1.00 90.06 96 ASP A CA 1
ATOM 759 C C . ASP A 1 96 ? -3.835 10.269 -9.013 1.00 90.06 96 ASP A C 1
ATOM 761 O O . ASP A 1 96 ? -4.570 9.537 -9.682 1.00 90.06 96 ASP A O 1
ATOM 765 N N . ALA A 1 97 ? -4.008 11.593 -8.978 1.00 87.94 97 ALA A N 1
ATOM 766 C CA . ALA A 1 97 ? -5.065 12.281 -9.719 1.00 87.94 97 ALA A CA 1
ATOM 767 C C . ALA A 1 97 ? -4.880 12.180 -11.245 1.00 87.94 97 ALA A C 1
ATOM 769 O O . ALA A 1 97 ? -5.853 12.232 -11.996 1.00 87.94 97 ALA A O 1
ATOM 770 N N . GLU A 1 98 ? -3.641 12.002 -11.697 1.00 91.00 98 GLU A N 1
ATOM 771 C CA . GLU A 1 98 ? -3.248 11.823 -13.093 1.00 91.00 98 GLU A CA 1
ATOM 772 C C . GLU A 1 98 ? -3.377 10.362 -13.560 1.00 91.00 98 GLU A C 1
ATOM 774 O O . GLU A 1 98 ? -3.150 10.052 -14.732 1.00 91.00 98 GLU A O 1
ATOM 779 N N . GLY A 1 99 ? -3.761 9.454 -12.659 1.00 90.56 99 GLY A N 1
ATOM 780 C CA . GLY A 1 99 ? -3.981 8.045 -12.945 1.00 90.56 99 GLY A CA 1
ATOM 781 C C . GLY A 1 99 ? -2.713 7.191 -12.950 1.00 90.56 99 GLY A C 1
ATOM 782 O O . GLY A 1 99 ? -2.800 6.016 -13.318 1.00 90.56 99 GLY A O 1
ATOM 783 N N . ARG A 1 100 ? -1.556 7.725 -12.540 1.00 94.38 100 ARG A N 1
ATOM 784 C CA . ARG A 1 100 ? -0.336 6.933 -12.319 1.00 94.38 100 ARG A CA 1
ATOM 785 C C . ARG A 1 100 ? -0.513 6.060 -11.089 1.00 94.38 100 ARG A C 1
ATOM 787 O O . ARG A 1 100 ? -1.196 6.437 -10.143 1.00 94.38 100 ARG A O 1
ATOM 794 N N . LEU A 1 101 ? 0.118 4.895 -11.102 1.00 95.31 101 LEU A N 1
ATOM 795 C CA . LEU A 1 101 ? 0.015 3.895 -10.051 1.00 95.31 101 LEU A CA 1
ATOM 796 C C . LEU A 1 101 ? 1.274 3.931 -9.189 1.00 95.31 101 LEU A C 1
ATOM 798 O O . LEU A 1 101 ? 2.380 3.819 -9.714 1.00 95.31 101 LEU A O 1
ATOM 802 N N . ALA A 1 102 ? 1.104 4.067 -7.877 1.00 95.19 102 ALA A N 1
ATOM 803 C CA . ALA A 1 102 ? 2.174 3.806 -6.926 1.00 95.19 102 ALA A CA 1
ATOM 804 C C . ALA A 1 102 ? 2.263 2.299 -6.734 1.00 95.19 102 ALA A C 1
ATOM 806 O O . ALA A 1 102 ? 1.260 1.650 -6.403 1.00 95.19 102 ALA A O 1
ATOM 807 N N . VAL A 1 103 ? 3.456 1.759 -6.935 1.00 95.56 103 VAL A N 1
ATOM 808 C CA . VAL A 1 103 ? 3.703 0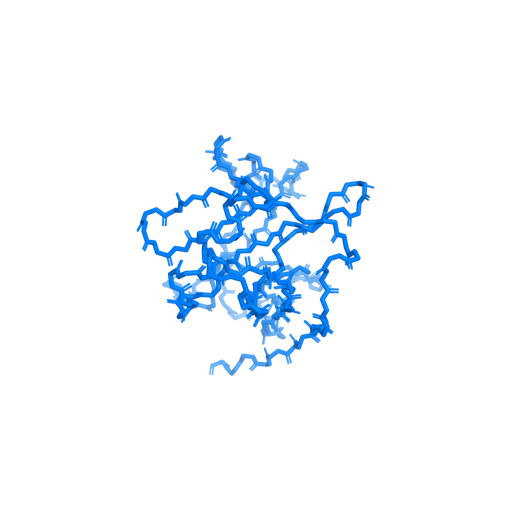.327 -6.863 1.00 95.56 103 VAL A CA 1
ATOM 809 C C . VAL A 1 103 ? 4.946 0.020 -6.043 1.00 95.56 103 VAL A C 1
ATOM 811 O O . VAL A 1 103 ? 5.842 0.853 -5.908 1.00 95.56 103 VAL A O 1
ATOM 814 N N . GLU A 1 104 ? 5.000 -1.197 -5.523 1.00 95.25 104 GLU A N 1
ATOM 815 C CA . GLU A 1 104 ? 6.154 -1.747 -4.816 1.00 95.25 104 GLU A CA 1
ATOM 816 C C . GLU A 1 104 ? 6.410 -3.188 -5.258 1.00 95.25 104 GLU A C 1
ATOM 818 O O . GLU A 1 104 ? 5.481 -3.927 -5.590 1.00 95.25 104 GLU A O 1
ATOM 823 N N . THR A 1 105 ? 7.670 -3.614 -5.286 1.00 95.00 105 THR A N 1
ATOM 824 C CA . THR A 1 105 ? 8.008 -5.006 -5.607 1.00 95.00 105 THR A CA 1
ATOM 825 C C . THR A 1 105 ? 7.618 -5.944 -4.479 1.00 95.00 105 THR A C 1
ATOM 827 O O . THR A 1 105 ? 7.794 -5.627 -3.303 1.00 95.00 105 THR A O 1
ATOM 830 N N . MET A 1 106 ? 7.201 -7.159 -4.829 1.00 87.00 106 MET A N 1
ATOM 831 C CA . MET A 1 106 ? 6.989 -8.205 -3.832 1.00 87.00 106 MET A CA 1
ATOM 832 C C . MET A 1 106 ? 8.317 -8.651 -3.175 1.00 87.00 106 MET A C 1
ATOM 834 O O . MET A 1 106 ? 9.357 -8.638 -3.834 1.00 87.00 106 MET A O 1
ATOM 838 N N . PRO A 1 107 ? 8.311 -9.166 -1.925 1.00 79.00 107 PRO A N 1
ATOM 839 C CA . PRO A 1 107 ? 9.532 -9.539 -1.185 1.00 79.00 107 PRO A CA 1
ATOM 840 C C . PRO A 1 107 ? 10.451 -10.589 -1.836 1.00 79.00 107 PRO A C 1
ATOM 842 O O . PRO A 1 107 ? 11.548 -10.838 -1.345 1.00 79.00 107 PRO A O 1
ATOM 845 N N . ARG A 1 108 ? 9.996 -11.279 -2.888 1.00 82.62 108 ARG A N 1
ATOM 846 C CA . ARG A 1 108 ? 10.754 -12.328 -3.597 1.00 82.62 108 ARG A CA 1
ATOM 847 C C . ARG A 1 108 ? 11.159 -11.926 -5.012 1.00 82.62 108 ARG A C 1
ATOM 849 O O . ARG A 1 108 ? 11.627 -12.775 -5.767 1.00 82.62 108 ARG A O 1
ATOM 856 N N . GLU A 1 109 ? 10.947 -10.669 -5.374 1.00 90.69 109 GLU A N 1
ATOM 857 C CA . GLU A 1 109 ? 11.248 -10.195 -6.713 1.00 90.69 109 GLU A CA 1
ATOM 858 C C . GLU A 1 109 ? 12.774 -10.189 -6.947 1.00 90.69 109 GLU A C 1
ATOM 860 O O . GLU A 1 109 ? 13.517 -9.711 -6.084 1.00 90.69 109 GLU A O 1
ATOM 865 N N . PRO A 1 110 ? 13.279 -10.747 -8.064 1.00 90.88 110 PRO A N 1
ATOM 866 C CA . PRO A 1 110 ? 14.714 -10.833 -8.311 1.00 90.88 110 PRO A CA 1
ATOM 867 C C . PRO A 1 110 ? 15.406 -9.467 -8.346 1.00 90.88 110 PRO A C 1
ATOM 869 O O . PRO A 1 110 ? 14.909 -8.515 -8.941 1.00 90.88 110 PRO A O 1
ATOM 872 N N . ARG A 1 111 ? 16.624 -9.384 -7.796 1.00 89.31 111 ARG A N 1
ATOM 873 C CA . ARG A 1 111 ? 17.363 -8.113 -7.694 1.00 89.31 111 ARG A CA 1
ATOM 874 C C . ARG A 1 111 ? 17.626 -7.431 -9.042 1.00 89.31 111 ARG A C 1
ATOM 876 O O . ARG A 1 111 ? 17.541 -6.216 -9.130 1.00 89.31 111 ARG A O 1
ATOM 883 N N . HIS A 1 112 ? 17.883 -8.202 -10.097 1.00 89.19 112 HIS A N 1
ATOM 884 C CA . HIS A 1 112 ? 18.092 -7.649 -11.439 1.00 89.19 112 HIS A CA 1
ATOM 885 C C . HIS A 1 112 ? 16.817 -7.018 -12.030 1.00 89.19 112 HIS A C 1
ATOM 887 O O . HIS A 1 112 ? 16.919 -6.141 -12.883 1.00 89.19 112 HIS A O 1
ATOM 893 N N . HIS A 1 113 ? 15.623 -7.398 -11.551 1.00 93.69 113 HIS A N 1
ATOM 894 C CA . HIS A 1 113 ? 14.385 -6.690 -11.885 1.00 93.69 113 HIS A CA 1
ATOM 895 C C . HIS A 1 113 ? 14.322 -5.328 -11.179 1.00 93.69 113 HIS A C 1
ATOM 897 O O . HIS A 1 113 ? 13.850 -4.359 -11.767 1.00 93.69 113 HIS A O 1
ATOM 903 N N . TRP A 1 114 ? 14.832 -5.226 -9.944 1.00 93.88 114 TRP A N 1
ATOM 904 C CA . TRP A 1 114 ? 14.878 -3.955 -9.211 1.00 93.88 114 TRP A CA 1
ATOM 905 C C . TRP A 1 114 ? 15.778 -2.957 -9.926 1.00 93.88 114 TRP A C 1
ATOM 907 O O . TRP A 1 114 ? 15.369 -1.824 -10.136 1.00 93.88 114 TRP A O 1
ATOM 917 N N . ASP A 1 115 ? 16.960 -3.390 -10.368 1.00 92.69 115 ASP A N 1
ATOM 918 C CA . ASP A 1 115 ? 17.890 -2.525 -11.099 1.00 92.69 115 ASP A CA 1
ATOM 919 C C . ASP A 1 115 ? 17.252 -1.963 -12.385 1.00 92.69 115 ASP A C 1
ATOM 921 O O . ASP A 1 115 ? 17.463 -0.800 -12.731 1.00 92.69 115 ASP A O 1
ATOM 925 N N . ALA A 1 116 ? 16.430 -2.761 -13.078 1.00 94.75 116 ALA A N 1
ATOM 926 C CA . ALA A 1 116 ? 15.677 -2.309 -14.246 1.00 94.75 116 ALA A CA 1
ATOM 927 C C . ALA A 1 116 ? 14.583 -1.289 -13.880 1.00 94.75 116 ALA A C 1
ATOM 929 O O . ALA A 1 116 ? 14.480 -0.258 -14.541 1.00 94.75 116 ALA A O 1
ATOM 930 N N . LEU A 1 117 ? 13.827 -1.525 -12.801 1.00 96.00 117 LEU A N 1
ATOM 931 C CA . LEU A 1 117 ? 12.817 -0.586 -12.291 1.00 96.00 117 LEU A CA 1
ATOM 932 C C . LEU A 1 117 ? 13.430 0.751 -11.853 1.00 96.00 117 LEU A C 1
ATOM 934 O O . LEU A 1 117 ? 12.906 1.809 -12.190 1.00 96.00 117 LEU A O 1
ATOM 938 N N . VAL A 1 118 ? 14.558 0.707 -11.141 1.00 95.06 118 VAL A N 1
ATOM 939 C CA . VAL A 1 118 ? 15.307 1.899 -10.715 1.00 95.06 118 VAL A CA 1
ATOM 940 C C . VAL A 1 118 ? 15.786 2.681 -11.936 1.00 95.06 118 VAL A C 1
ATOM 942 O O . VAL A 1 118 ? 15.639 3.894 -11.988 1.00 95.06 118 VAL A O 1
ATOM 945 N N . ARG A 1 119 ? 16.328 1.996 -12.946 1.00 94.69 119 ARG A N 1
ATOM 946 C CA . ARG A 1 119 ? 16.848 2.634 -14.162 1.00 94.69 119 ARG A CA 1
ATOM 947 C C . ARG A 1 119 ? 15.759 3.257 -15.038 1.00 94.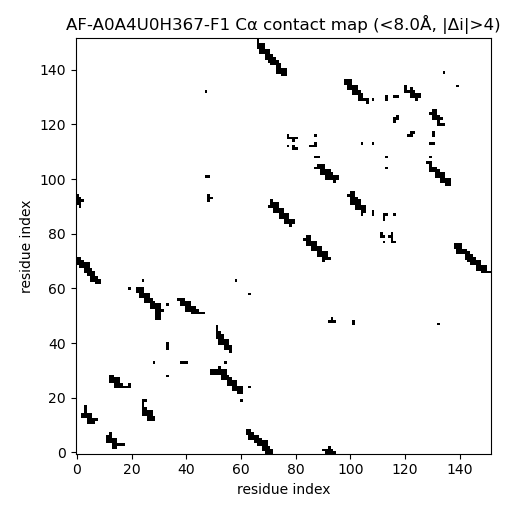69 119 ARG A C 1
ATOM 949 O O . ARG A 1 119 ? 16.026 4.261 -15.690 1.00 94.69 119 ARG A O 1
ATOM 956 N N . GLU A 1 120 ? 14.598 2.617 -15.146 1.00 95.06 120 GLU A N 1
ATOM 957 C CA . GLU A 1 120 ? 13.549 3.017 -16.094 1.00 95.06 120 GLU A CA 1
ATOM 958 C C . GLU A 1 120 ? 12.514 3.969 -15.485 1.00 95.06 120 GLU A C 1
ATOM 960 O O . GLU A 1 120 ? 12.014 4.849 -16.183 1.00 95.06 120 GLU A O 1
ATOM 965 N N . TYR A 1 121 ? 12.221 3.818 -14.192 1.00 95.31 121 TYR A N 1
ATOM 966 C CA . TYR A 1 121 ? 11.155 4.551 -13.503 1.00 95.31 121 TYR A CA 1
ATOM 967 C C . TYR A 1 121 ? 11.634 5.311 -12.258 1.00 95.31 121 TYR A C 1
ATOM 969 O O . TYR A 1 121 ? 10.797 5.803 -11.502 1.00 95.31 121 TYR A O 1
ATOM 977 N N . ASP A 1 122 ? 12.948 5.392 -12.023 1.00 95.56 122 ASP A N 1
ATOM 978 C CA . ASP A 1 122 ? 13.547 6.059 -10.858 1.00 95.56 122 ASP A CA 1
ATOM 979 C C . ASP A 1 122 ? 12.993 5.539 -9.521 1.00 95.56 122 ASP A C 1
ATOM 981 O O . ASP A 1 122 ? 12.761 6.296 -8.578 1.00 95.56 122 ASP A O 1
ATOM 985 N N . PHE A 1 123 ? 12.743 4.227 -9.440 1.00 95.56 123 PHE A N 1
ATOM 986 C CA . PHE A 1 123 ? 12.277 3.605 -8.202 1.00 95.56 123 PHE A CA 1
ATOM 987 C C . PHE A 1 123 ? 13.295 3.780 -7.069 1.00 95.56 123 PHE A C 1
ATOM 989 O O . PHE A 1 123 ? 14.508 3.723 -7.273 1.00 95.56 123 PHE A O 1
ATOM 996 N N . GLU A 1 124 ? 12.788 3.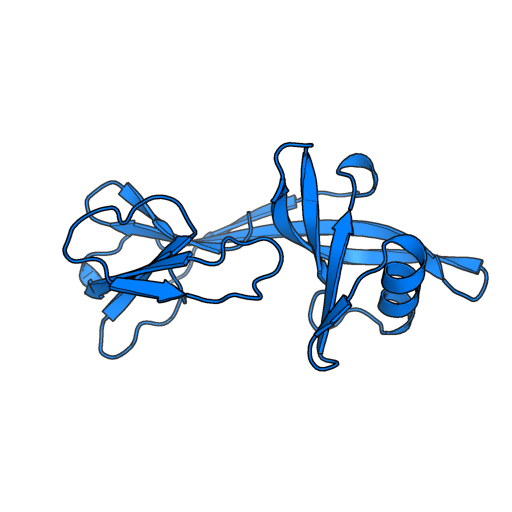926 -5.850 1.00 94.69 124 GLU A N 1
ATOM 997 C CA . GLU A 1 124 ? 13.578 4.032 -4.629 1.00 94.69 124 GLU A CA 1
ATOM 998 C C . GLU A 1 124 ? 13.648 2.683 -3.913 1.00 94.69 124 GLU A C 1
ATOM 1000 O O . GLU A 1 124 ? 12.699 1.900 -3.918 1.00 94.69 124 GLU A O 1
ATOM 1005 N N . GLU A 1 125 ? 14.778 2.406 -3.268 1.00 91.38 125 GLU A N 1
ATOM 1006 C CA . GLU A 1 125 ? 14.983 1.185 -2.492 1.00 91.38 125 GLU A CA 1
ATOM 1007 C C . GLU A 1 125 ? 14.668 1.408 -1.012 1.00 91.38 125 GLU A C 1
ATOM 1009 O O . GLU A 1 125 ? 15.201 2.321 -0.379 1.00 91.38 125 GLU A O 1
ATOM 1014 N N . TYR A 1 126 ? 13.858 0.520 -0.432 1.00 86.69 126 TYR A N 1
ATOM 1015 C CA . TYR A 1 126 ? 13.555 0.517 0.995 1.00 86.69 126 TYR A CA 1
ATOM 1016 C C . TYR A 1 126 ? 14.303 -0.606 1.712 1.00 86.69 126 TYR A C 1
ATOM 1018 O O . TYR A 1 126 ? 14.010 -1.787 1.514 1.00 86.69 126 TYR A O 1
ATOM 1026 N N . ASP A 1 127 ? 15.266 -0.234 2.559 1.00 83.94 127 ASP A N 1
ATOM 1027 C CA . ASP A 1 127 ? 15.991 -1.128 3.481 1.00 83.94 127 ASP A CA 1
ATOM 1028 C C . ASP A 1 127 ? 16.430 -2.469 2.860 1.00 83.94 127 ASP A C 1
ATOM 1030 O O . ASP A 1 127 ? 16.302 -3.545 3.446 1.00 83.94 127 ASP A O 1
ATOM 1034 N N . ARG A 1 128 ? 16.872 -2.423 1.598 1.00 82.31 128 ARG A N 1
ATOM 1035 C CA . ARG A 1 128 ? 17.274 -3.591 0.795 1.00 82.31 128 ARG A CA 1
ATOM 1036 C C . ARG A 1 128 ? 16.254 -4.719 0.676 1.00 82.31 128 ARG A C 1
ATOM 1038 O O . ARG A 1 128 ? 16.615 -5.834 0.301 1.00 82.31 128 ARG A O 1
ATOM 1045 N N . SER A 1 129 ? 14.995 -4.425 0.959 1.00 85.81 129 SER A N 1
ATOM 1046 C CA . SER A 1 129 ? 13.927 -5.412 1.078 1.00 85.81 129 SER A CA 1
ATOM 1047 C C . SER A 1 129 ? 12.949 -5.361 -0.095 1.00 85.81 129 SER A C 1
ATOM 1049 O O . SER A 1 129 ? 12.377 -6.390 -0.448 1.00 85.81 129 SER A O 1
ATOM 1051 N N . TRP A 1 130 ? 12.776 -4.191 -0.708 1.00 91.81 130 TRP A N 1
ATOM 1052 C CA . TRP A 1 130 ? 11.934 -3.967 -1.885 1.00 91.81 130 TRP A CA 1
ATOM 1053 C C . TRP A 1 130 ? 12.281 -2.616 -2.527 1.00 91.81 130 TRP A C 1
ATOM 1055 O O . TRP A 1 130 ? 12.958 -1.787 -1.911 1.00 91.81 130 TRP A O 1
ATOM 1065 N N . VAL A 1 131 ? 11.814 -2.394 -3.756 1.00 94.31 131 VAL A N 1
ATOM 1066 C CA . VAL A 1 131 ? 11.832 -1.083 -4.420 1.00 94.31 131 VAL A CA 1
ATOM 1067 C C . VAL A 1 131 ? 10.418 -0.602 -4.721 1.00 94.31 131 VAL A C 1
ATOM 1069 O O . VAL A 1 131 ? 9.498 -1.414 -4.860 1.00 94.31 131 VAL A O 1
ATOM 1072 N N . PHE A 1 132 ? 10.240 0.709 -4.837 1.00 95.38 132 PHE A N 1
ATOM 1073 C CA . PHE A 1 132 ? 8.941 1.328 -5.068 1.00 95.38 132 PHE A CA 1
ATOM 1074 C C . PHE A 1 132 ? 9.019 2.587 -5.905 1.00 95.38 132 PHE A C 1
ATOM 1076 O O . PHE A 1 132 ? 10.038 3.269 -5.936 1.00 95.38 132 PHE A O 1
ATOM 1083 N N . GLY A 1 133 ? 7.918 2.917 -6.563 1.00 95.94 133 GLY A N 1
ATOM 1084 C CA . GLY A 1 133 ? 7.847 4.109 -7.386 1.00 95.94 133 GLY A CA 1
ATOM 1085 C C . GLY A 1 133 ? 6.531 4.229 -8.129 1.00 95.94 133 GLY A C 1
ATOM 1086 O O . GLY A 1 133 ? 5.593 3.450 -7.934 1.00 95.94 133 GLY A O 1
ATOM 1087 N N . TRP A 1 134 ? 6.439 5.279 -8.935 1.00 96.75 134 TRP A N 1
ATOM 1088 C CA . TRP A 1 134 ? 5.256 5.569 -9.733 1.00 96.75 134 TRP A CA 1
ATOM 1089 C C . TRP A 1 134 ? 5.446 5.041 -11.149 1.00 96.75 134 TRP A C 1
ATOM 1091 O O . TRP A 1 134 ? 6.453 5.330 -11.790 1.00 96.75 134 TRP A O 1
ATOM 1101 N N . VAL A 1 135 ? 4.447 4.335 -11.667 1.00 96.31 135 VAL A N 1
ATOM 1102 C CA . VAL A 1 135 ? 4.393 3.907 -13.071 1.00 96.31 135 VAL A CA 1
ATOM 1103 C C . VAL A 1 135 ? 3.142 4.467 -13.740 1.00 96.31 135 VAL A C 1
ATOM 1105 O O . VAL A 1 135 ? 2.103 4.620 -13.088 1.00 96.31 135 VAL A O 1
ATOM 1108 N N . PRO A 1 136 ? 3.177 4.786 -15.042 1.00 95.38 136 PRO A N 1
ATOM 1109 C CA . PRO A 1 136 ? 1.955 5.107 -15.759 1.00 95.38 136 PRO A CA 1
ATOM 1110 C C . PRO A 1 136 ? 1.073 3.854 -15.865 1.00 95.38 136 PRO A C 1
ATOM 1112 O O . PRO A 1 136 ? 1.576 2.747 -16.038 1.00 95.38 136 PRO A O 1
ATOM 1115 N N . ALA A 1 137 ? -0.254 4.015 -15.816 1.00 92.69 137 ALA A N 1
ATOM 1116 C CA . ALA A 1 137 ? -1.179 2.874 -15.817 1.00 92.69 137 ALA A CA 1
ATOM 1117 C C . ALA A 1 137 ? -0.999 1.924 -17.019 1.00 92.69 137 ALA A C 1
ATOM 1119 O O . ALA A 1 137 ? -1.205 0.724 -16.886 1.00 92.69 137 ALA A O 1
ATOM 1120 N N . HIS A 1 138 ? -0.585 2.446 -18.179 1.00 92.88 138 HIS A N 1
ATOM 1121 C CA . HIS A 1 138 ? -0.367 1.650 -19.390 1.00 92.88 138 HIS A CA 1
ATOM 1122 C C . HIS A 1 138 ? 0.934 0.830 -19.386 1.00 92.88 138 HIS A C 1
ATOM 1124 O O . HIS A 1 138 ? 1.082 -0.040 -20.237 1.00 92.88 138 HIS A O 1
ATOM 1130 N N . ALA A 1 139 ? 1.875 1.103 -18.473 1.00 94.19 139 ALA A N 1
ATOM 1131 C CA . ALA A 1 139 ? 3.084 0.289 -18.312 1.00 94.19 139 ALA A CA 1
ATOM 1132 C C . ALA A 1 139 ? 2.807 -1.014 -17.548 1.00 94.19 139 ALA A C 1
ATOM 1134 O O . ALA A 1 139 ? 3.643 -1.913 -17.527 1.00 94.19 139 ALA A O 1
ATOM 1135 N N . LEU A 1 140 ? 1.637 -1.124 -16.914 1.00 95.00 140 LEU A N 1
ATOM 1136 C CA . LEU A 1 140 ? 1.251 -2.295 -16.151 1.00 95.00 140 LEU A CA 1
ATOM 1137 C C . LEU A 1 140 ? 0.448 -3.267 -17.023 1.00 95.00 140 LEU A C 1
ATOM 1139 O O . LEU A 1 140 ? -0.478 -2.889 -17.738 1.00 95.00 140 LEU A O 1
ATOM 1143 N N . THR A 1 141 ? 0.795 -4.543 -16.928 1.00 95.56 141 THR A N 1
ATOM 1144 C CA . THR A 1 141 ? 0.144 -5.656 -17.626 1.00 95.56 141 THR A CA 1
ATOM 1145 C C . THR A 1 141 ? -0.422 -6.652 -16.620 1.00 95.56 141 THR A C 1
ATOM 1147 O O . THR A 1 141 ? -0.014 -6.671 -15.455 1.00 95.56 141 THR A O 1
ATOM 1150 N N . ASP A 1 142 ? -1.404 -7.445 -17.059 1.00 93.12 142 ASP A N 1
ATOM 1151 C CA . ASP A 1 142 ? -2.058 -8.486 -16.255 1.00 93.12 142 ASP A CA 1
ATOM 1152 C C . ASP A 1 142 ? -2.518 -8.007 -14.868 1.00 93.12 142 ASP A C 1
ATOM 1154 O O . ASP A 1 142 ? -2.349 -8.697 -13.859 1.00 93.12 142 ASP A O 1
ATOM 1158 N N . PHE A 1 143 ? -3.117 -6.811 -14.825 1.00 91.25 143 PHE A N 1
ATOM 1159 C CA . PHE A 1 143 ? -3.706 -6.253 -13.611 1.00 91.25 143 PHE A CA 1
ATOM 1160 C C . PHE A 1 143 ? -4.743 -7.209 -13.017 1.00 91.25 143 PHE A C 1
ATOM 1162 O O . PHE A 1 143 ? -5.700 -7.610 -13.687 1.00 91.25 143 PHE A O 1
ATOM 1169 N N . LYS A 1 144 ? -4.586 -7.522 -11.730 1.00 90.44 144 LYS A N 1
ATOM 1170 C CA . LYS A 1 144 ? -5.539 -8.315 -10.954 1.00 90.44 144 LYS A CA 1
ATOM 1171 C C . LYS A 1 144 ? -5.843 -7.623 -9.639 1.00 90.44 144 LYS A C 1
ATOM 1173 O O . LYS A 1 144 ? -4.939 -7.156 -8.951 1.00 90.44 144 LYS A O 1
ATOM 1178 N N . SER A 1 145 ? -7.122 -7.609 -9.280 1.00 90.88 145 SER A N 1
ATOM 1179 C CA . SER A 1 145 ? -7.582 -7.250 -7.944 1.00 90.88 145 SER A CA 1
ATOM 1180 C C . SER A 1 145 ? -8.390 -8.412 -7.392 1.00 90.88 145 SER A C 1
ATOM 1182 O O . SER A 1 145 ? -9.378 -8.829 -7.997 1.00 90.88 145 SER A O 1
ATOM 1184 N N . GLU A 1 146 ? -7.935 -8.958 -6.273 1.00 91.50 146 GLU A N 1
ATOM 1185 C CA . GLU A 1 146 ? -8.511 -10.142 -5.651 1.00 91.50 146 GLU A CA 1
ATOM 1186 C C . GLU A 1 146 ? -8.971 -9.800 -4.239 1.00 91.50 146 GLU A C 1
ATOM 1188 O O . GLU A 1 146 ? -8.267 -9.119 -3.494 1.00 91.50 146 GLU A O 1
ATOM 1193 N N . ARG A 1 147 ? -10.160 -10.283 -3.876 1.00 90.75 147 ARG A N 1
ATOM 1194 C CA . ARG A 1 147 ? -10.659 -10.241 -2.505 1.00 90.75 147 ARG A CA 1
ATOM 1195 C C . ARG A 1 147 ? -10.373 -11.585 -1.851 1.00 90.75 147 ARG A C 1
ATOM 1197 O O . ARG A 1 147 ? -10.901 -12.609 -2.283 1.00 90.75 147 ARG A O 1
ATOM 1204 N N . VAL A 1 148 ? -9.543 -11.573 -0.819 1.00 86.69 148 VAL A N 1
ATOM 1205 C CA . VAL A 1 148 ? -9.182 -12.746 -0.028 1.00 86.69 148 VAL A CA 1
ATOM 1206 C C . VAL A 1 148 ? -9.941 -12.673 1.289 1.00 86.69 148 VAL A C 1
ATOM 1208 O O . VAL A 1 148 ? -9.679 -11.808 2.122 1.00 86.69 148 VAL A O 1
ATOM 1211 N N . GLU A 1 149 ? -10.905 -13.574 1.472 1.00 83.75 149 GLU A N 1
ATOM 1212 C CA . GLU A 1 149 ? -11.629 -13.689 2.740 1.00 83.75 149 GLU A CA 1
ATOM 1213 C C . GLU A 1 149 ? -10.661 -14.098 3.852 1.00 83.75 149 GLU A C 1
ATOM 1215 O O . GLU A 1 149 ? -9.952 -15.107 3.751 1.00 83.75 149 GLU A O 1
ATOM 1220 N N . LEU A 1 150 ? -10.625 -13.312 4.927 1.00 76.50 150 LEU A N 1
ATOM 1221 C CA . LEU A 1 150 ? -9.780 -13.604 6.071 1.00 76.50 150 LEU A CA 1
ATOM 1222 C C . LEU A 1 150 ? -10.607 -14.404 7.071 1.00 76.50 150 LEU A C 1
ATOM 1224 O O . LEU A 1 150 ? -11.531 -13.888 7.693 1.00 76.50 150 LEU A O 1
ATOM 1228 N N . ALA A 1 151 ? -10.258 -15.680 7.242 1.00 60.25 151 ALA A N 1
ATOM 1229 C CA . ALA A 1 151 ? -10.814 -16.467 8.334 1.00 60.25 151 ALA A CA 1
ATOM 1230 C C . ALA A 1 151 ? -10.474 -15.793 9.676 1.00 60.25 151 ALA A C 1
ATOM 1232 O O . ALA A 1 151 ? -9.312 -15.403 9.889 1.00 60.25 151 ALA A O 1
ATOM 1233 N N . ALA A 1 152 ? -11.508 -15.654 10.513 1.00 52.38 152 ALA A N 1
ATOM 1234 C CA . ALA A 1 152 ? -11.426 -15.238 11.910 1.00 52.38 152 ALA A CA 1
ATOM 1235 C C . ALA A 1 152 ? -10.610 -16.234 12.745 1.00 52.38 152 ALA A C 1
ATOM 1237 O O . ALA A 1 152 ? -10.704 -17.454 12.468 1.00 52.38 152 ALA A O 1
#

pLDDT: mean 91.43, std 6.42, range [52.38, 97.06]

Sequence (152 aa):
MDGIYGVWSGRVVELQRRTPYLGKLTIIQDGGEPPSPEWSTLEFPNRFGRTPFRHYLHVPESEVSDLHEIAATGYVPLTDSTGHDIQARVNIIAQDAEGRLAVETMPREPRHHWDALVREYDFEEYDRSWVFGWVPAHALTDFKSERVELAA

Secondary structure (DSSP, 8-state):
--EEEEEETTEEEEES-SS-BTTEEEEEEESSS-SSTT-EEEE-S--TTS-SEEEEEEEEGGGEEEEEEEEEEEEEEEE-TTS-EEEEEEEEEEE-TT-PEEEEE-T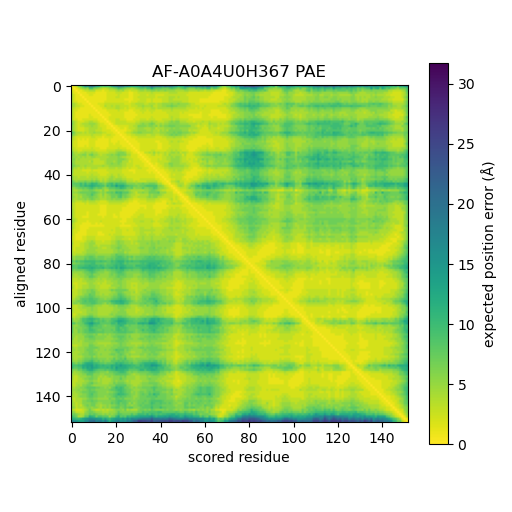T--HHHHHHHHHHH-PEEETTTEEEEEE-GGG-EEEEEEEEE---

Solvent-accessible surface area (backbone atoms only — not comparable to full-atom values): 8493 Å² total; per-residue (Å²): 102,42,49,37,36,27,32,43,93,91,35,84,39,39,34,78,53,90,73,60,58,95,63,24,33,41,40,45,42,73,39,88,72,69,95,48,90,85,45,44,77,46,83,42,90,86,42,85,70,50,52,40,38,35,29,35,40,80,42,55,42,90,60,50,41,77,46,29,32,36,50,26,35,31,29,38,71,47,57,36,100,86,71,47,82,45,66,41,52,31,38,34,55,26,67,54,98,88,53,32,30,23,32,32,41,45,84,79,58,57,67,66,49,48,56,32,42,31,73,74,51,66,32,47,74,48,90,91,54,36,39,33,40,62,42,56,58,85,57,52,39,81,74,44,77,45,81,44,79,50,83,128

Mean predicted aligned error: 5.0 Å

Nearest PDB structures (foldseek):
  8ct0-assembly4_D  TM=4.121E-01  e=1.724E+00  Kitasatospora aureofaciens
  8ct0-assembly2_B  TM=3.758E-01  e=1.408E+00  Kitasatospora aureofaciens
  2aq6-assembly1_B  TM=4.209E-01  e=9.179E+00  Mycobacterium tuberculosis

Radius of gyration: 17.46 Å; Cα contacts (8 Å, |Δi|>4): 334; chains: 1; bounding box: 44×32×46 Å

Foldseek 3Di:
DWFKWWAAPNDIFTWPDDDADPQKTKTKDFDDDAPDPQWDWDAQPDDFQTHRIMTIDIDGPVRTHQIKTKWKKFWQWFAFPVGDIDIFIWTFDHADPQGWTKIKGDQPTDPRVVVRCCVPFVWDDDPVRITIGTGHPVSTPPIDIDIGGDDD